Protein AF-A0A0L6J0G6-F1 (afdb_monomer)

Sequence (67 aa):
WLNAVEGFFSTLTRRRLQRGTFTGIVDLQAAIKRYIAEHNQSPRPFVWTKPAAAIFDALNRAPEPPV

Radius of gyration: 16.19 Å; Cα contacts (8 Å, |Δi|>4): 16; chains: 1; bounding box: 40×22×31 Å

Foldseek 3Di:
DVVVVVVVVVCCCVPQVVPDDAPDDVRVVVSSVVVVVVCVVDDPDDDDPDDPVVVVVVVVPDPDDDD

Mean predicted aligned error: 8.59 Å

Secondary structure (DSSP, 8-state):
-HHHHHHHHHHHIIIIITT---SSHHHHHHHHHHHHHHHHHS-------S-HHHHHHHHHTSPPPP-

Structure (mmCIF, N/CA/C/O backbone):
data_AF-A0A0L6J0G6-F1
#
_entry.id   AF-A0A0L6J0G6-F1
#
loop_
_atom_site.group_PDB
_atom_site.id
_atom_site.type_symbol
_atom_site.label_atom_id
_atom_site.label_alt_id
_atom_site.label_comp_id
_atom_site.label_asym_id
_atom_site.label_entity_id
_atom_site.label_seq_id
_atom_site.pdbx_PDB_ins_code
_atom_site.Cartn_x
_atom_site.Cartn_y
_atom_site.Cartn_z
_atom_site.occupancy
_atom_site.B_iso_or_equiv
_atom_site.auth_seq_id
_atom_site.auth_comp_id
_atom_site.auth_asym_id
_atom_site.auth_atom_id
_atom_site.pdbx_PDB_model_num
ATOM 1 N N . TRP A 1 1 ? 13.687 -2.143 -7.138 1.00 59.25 1 TRP A N 1
ATOM 2 C CA . TRP A 1 1 ? 12.553 -2.999 -6.753 1.00 59.25 1 TRP A CA 1
ATOM 3 C C . TRP A 1 1 ? 12.011 -2.587 -5.394 1.00 59.25 1 TRP A C 1
ATOM 5 O O . TRP A 1 1 ? 10.823 -2.319 -5.315 1.00 59.25 1 TRP A O 1
ATOM 15 N N . LEU A 1 2 ? 12.872 -2.404 -4.385 1.00 66.62 2 LEU A N 1
ATOM 16 C CA . LEU A 1 2 ? 12.481 -1.843 -3.090 1.00 66.62 2 LEU A CA 1
ATOM 17 C C . LEU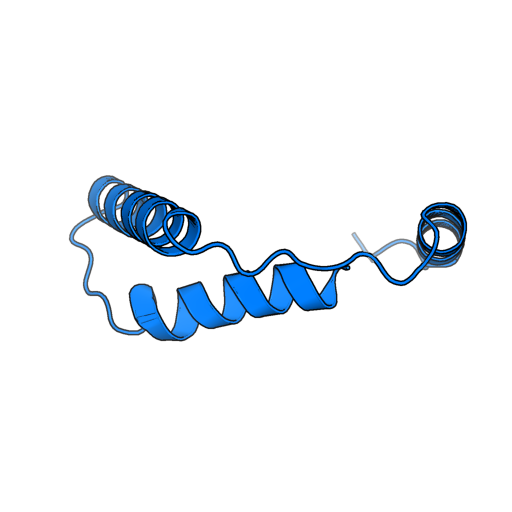 A 1 2 ? 11.762 -0.490 -3.244 1.00 66.62 2 LEU A C 1
ATOM 19 O O . LEU A 1 2 ? 10.634 -0.360 -2.797 1.00 66.62 2 LEU A O 1
ATOM 23 N N . ASN A 1 3 ? 12.302 0.421 -4.063 1.00 71.75 3 ASN A N 1
ATOM 24 C CA . ASN A 1 3 ? 11.685 1.731 -4.337 1.00 71.75 3 ASN A CA 1
ATOM 25 C C . ASN A 1 3 ? 10.250 1.653 -4.902 1.00 71.75 3 ASN A C 1
ATOM 27 O O . ASN A 1 3 ? 9.445 2.556 -4.695 1.00 71.75 3 ASN A O 1
ATOM 31 N N . ALA A 1 4 ? 9.923 0.594 -5.650 1.00 74.38 4 ALA A N 1
ATOM 32 C CA . ALA A 1 4 ? 8.588 0.401 -6.218 1.00 74.38 4 ALA A CA 1
ATOM 33 C C . ALA A 1 4 ? 7.590 -0.063 -5.149 1.00 74.38 4 ALA A C 1
ATOM 35 O O . ALA A 1 4 ? 6.481 0.463 -5.057 1.00 74.38 4 ALA A O 1
ATOM 36 N N . VAL A 1 5 ? 8.020 -1.006 -4.308 1.00 79.62 5 VAL A N 1
ATOM 37 C CA . VAL A 1 5 ? 7.253 -1.495 -3.159 1.00 79.62 5 VAL A CA 1
ATOM 38 C C . VAL A 1 5 ? 7.060 -0.371 -2.131 1.00 79.62 5 VAL A C 1
ATOM 40 O O . VAL A 1 5 ? 5.940 -0.119 -1.693 1.00 79.62 5 VAL A O 1
ATOM 43 N N . GLU A 1 6 ? 8.115 0.383 -1.823 1.00 83.69 6 GLU A N 1
ATOM 44 C CA . GLU A 1 6 ? 8.066 1.573 -0.965 1.00 83.69 6 GLU A CA 1
ATOM 45 C C . GLU A 1 6 ? 7.122 2.644 -1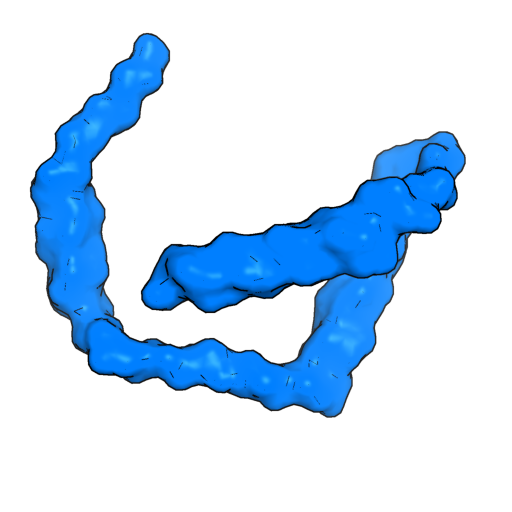.523 1.00 83.69 6 GLU A C 1
ATOM 47 O O . GLU A 1 6 ? 6.306 3.199 -0.787 1.00 83.69 6 GLU A O 1
ATOM 52 N N . GLY A 1 7 ? 7.172 2.911 -2.832 1.00 85.88 7 GLY A N 1
ATOM 53 C CA . GLY A 1 7 ? 6.268 3.850 -3.497 1.00 85.88 7 GLY 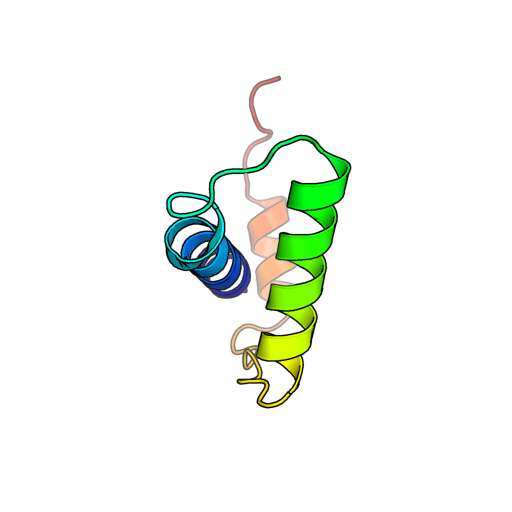A CA 1
ATOM 54 C C . GLY A 1 7 ? 4.798 3.424 -3.420 1.00 85.88 7 GLY A C 1
ATOM 55 O O . GLY A 1 7 ? 3.919 4.258 -3.166 1.00 85.88 7 GLY A O 1
ATOM 56 N N . PHE A 1 8 ? 4.525 2.125 -3.576 1.00 86.44 8 PHE A N 1
ATOM 57 C CA . PHE A 1 8 ? 3.188 1.557 -3.410 1.00 86.44 8 PHE A CA 1
ATOM 58 C C . PHE A 1 8 ? 2.659 1.781 -1.987 1.00 86.44 8 PHE A C 1
ATOM 60 O O . PHE A 1 8 ? 1.580 2.360 -1.817 1.00 86.44 8 PHE A O 1
ATOM 67 N N . PHE A 1 9 ? 3.438 1.412 -0.965 1.00 87.25 9 PHE A N 1
ATOM 68 C CA . PHE A 1 9 ? 3.036 1.588 0.433 1.00 87.25 9 PHE A CA 1
ATOM 69 C C . PHE A 1 9 ? 2.946 3.062 0.844 1.00 87.25 9 PHE A C 1
ATOM 71 O O . PHE A 1 9 ? 2.012 3.444 1.546 1.00 87.25 9 PHE A O 1
ATOM 78 N N . SER A 1 10 ? 3.834 3.924 0.347 1.00 89.56 10 SER A N 1
ATOM 79 C CA . SER A 1 10 ? 3.749 5.377 0.552 1.00 89.56 10 SER A CA 1
ATOM 80 C C . SER A 1 10 ? 2.440 5.947 -0.005 1.00 89.56 10 SER A C 1
ATOM 82 O O . SER A 1 10 ? 1.769 6.756 0.645 1.00 89.56 10 SER A O 1
ATOM 84 N N . THR A 1 11 ? 2.016 5.472 -1.180 1.0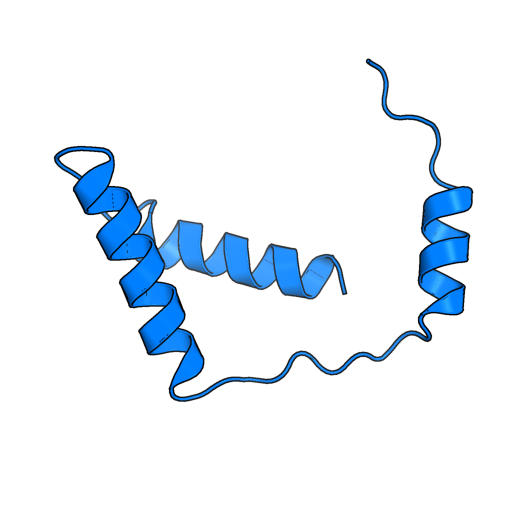0 90.25 11 THR A N 1
ATOM 85 C CA . THR A 1 11 ? 0.760 5.898 -1.809 1.00 90.25 11 THR A CA 1
ATOM 86 C C . THR A 1 11 ? -0.462 5.400 -1.036 1.00 90.25 11 THR A C 1
ATOM 88 O O . THR A 1 11 ? -1.365 6.198 -0.768 1.00 90.25 11 THR A O 1
ATOM 91 N N . LEU A 1 12 ? -0.476 4.125 -0.629 1.00 91.75 12 LEU A N 1
ATOM 92 C CA . LEU A 1 12 ? -1.523 3.555 0.229 1.00 91.75 12 LEU A CA 1
ATOM 93 C C . LEU A 1 12 ? -1.670 4.370 1.523 1.00 91.75 12 LEU A C 1
ATOM 95 O O . LEU A 1 12 ? -2.776 4.795 1.873 1.00 91.75 12 LEU A O 1
ATOM 99 N N . THR A 1 13 ? -0.553 4.652 2.193 1.00 92.12 13 THR A N 1
ATOM 100 C CA . THR A 1 13 ? -0.534 5.406 3.448 1.00 92.12 13 THR A CA 1
ATOM 101 C C . THR A 1 13 ? -1.100 6.811 3.269 1.00 92.12 13 THR A C 1
ATOM 103 O O . THR A 1 13 ? -2.019 7.196 3.990 1.00 92.12 13 THR A O 1
ATOM 106 N N . ARG A 1 14 ? -0.629 7.564 2.269 1.00 92.75 14 ARG A N 1
ATOM 107 C CA . ARG A 1 14 ? -1.069 8.953 2.035 1.00 92.75 14 ARG A CA 1
ATOM 108 C C . ARG A 1 14 ? -2.523 9.066 1.579 1.00 92.75 14 ARG A C 1
ATOM 110 O O . ARG A 1 14 ? -3.208 10.024 1.941 1.00 92.75 14 ARG A O 1
ATOM 117 N N . ARG A 1 15 ? -2.992 8.143 0.733 1.00 89.44 15 ARG A N 1
ATOM 118 C CA . ARG A 1 15 ? -4.332 8.228 0.125 1.00 89.44 15 ARG A CA 1
ATOM 119 C C . ARG A 1 15 ? -5.419 7.603 0.987 1.00 89.44 15 ARG A C 1
ATOM 121 O O . ARG A 1 15 ? -6.536 8.112 0.988 1.00 89.44 15 ARG A O 1
ATOM 128 N N . ARG A 1 16 ? -5.112 6.507 1.685 1.00 87.81 16 ARG A N 1
ATOM 129 C CA . ARG A 1 16 ? -6.119 5.701 2.383 1.00 87.81 16 ARG A CA 1
ATOM 130 C C . ARG A 1 16 ? -5.976 5.742 3.897 1.00 87.81 16 ARG A C 1
ATOM 132 O O . ARG A 1 16 ? -6.988 5.897 4.567 1.00 87.81 16 ARG A O 1
ATOM 139 N N . LEU A 1 17 ? -4.756 5.625 4.424 1.00 90.38 17 LEU A N 1
ATOM 140 C CA . LEU A 1 17 ? -4.548 5.473 5.869 1.00 90.38 17 LEU A CA 1
ATOM 141 C C . LEU A 1 17 ? -4.544 6.814 6.610 1.00 90.38 17 LEU A C 1
ATOM 143 O O . LEU A 1 17 ? -5.269 6.966 7.580 1.00 90.38 17 LEU A O 1
ATOM 147 N N . GLN A 1 18 ? -3.808 7.816 6.122 1.00 91.56 18 GLN A N 1
ATOM 148 C CA . GLN A 1 18 ? -3.732 9.143 6.756 1.00 91.56 18 GLN A CA 1
ATOM 149 C C . GLN A 1 18 ? -5.027 9.958 6.643 1.00 91.56 18 GLN A C 1
ATOM 151 O O . GLN A 1 18 ? -5.228 10.904 7.395 1.00 91.56 18 GLN A O 1
ATOM 156 N N . ARG A 1 19 ? -5.890 9.619 5.681 1.00 88.31 19 ARG A N 1
ATOM 157 C CA . ARG A 1 19 ? -7.174 10.298 5.439 1.00 88.31 19 ARG A CA 1
ATOM 158 C C . ARG A 1 19 ? -8.377 9.498 5.938 1.00 88.31 19 ARG A C 1
ATOM 160 O O . ARG A 1 19 ? -9.502 9.966 5.809 1.00 88.31 19 ARG A O 1
ATOM 167 N N . GLY A 1 20 ? -8.155 8.277 6.418 1.00 86.94 20 GLY A N 1
ATOM 168 C CA . GLY A 1 20 ? -9.205 7.397 6.909 1.00 86.94 20 GLY A CA 1
ATOM 169 C C . GLY A 1 20 ? -9.350 7.514 8.419 1.00 86.94 20 GLY A C 1
ATOM 170 O O . GLY A 1 20 ? -8.359 7.554 9.141 1.00 86.94 20 GLY A O 1
ATOM 171 N N . THR A 1 21 ? -10.588 7.532 8.896 1.00 89.75 21 THR A N 1
ATOM 172 C CA . THR A 1 21 ? -10.906 7.271 10.301 1.00 89.75 21 THR A CA 1
ATOM 173 C C . THR A 1 21 ? -11.403 5.838 10.385 1.00 89.75 21 THR A C 1
ATOM 175 O O . THR A 1 21 ? -12.292 5.467 9.622 1.00 89.75 21 THR A O 1
ATOM 178 N N . PHE A 1 22 ? -10.815 5.041 11.274 1.00 94.00 22 PHE A N 1
ATOM 179 C CA . PHE A 1 22 ? -11.141 3.625 11.419 1.00 94.00 22 PHE A CA 1
ATOM 180 C C . PHE A 1 22 ? -11.624 3.358 12.836 1.00 94.00 22 PHE A C 1
ATOM 182 O O . PHE A 1 22 ? -10.981 3.776 13.799 1.00 94.00 22 PHE A O 1
ATOM 189 N N . THR A 1 23 ? -12.737 2.643 12.973 1.00 92.75 23 THR A N 1
ATOM 190 C CA . THR A 1 23 ? -13.313 2.321 14.292 1.00 92.75 23 THR A CA 1
ATOM 191 C C . THR A 1 23 ? -12.581 1.157 14.976 1.00 92.75 23 THR A C 1
ATOM 193 O O . THR A 1 23 ? -12.770 0.909 16.163 1.00 92.75 23 THR A O 1
ATOM 196 N N . GLY A 1 24 ? -11.714 0.442 14.250 1.00 94.00 24 GLY A N 1
ATOM 197 C CA . GLY A 1 24 ? -10.899 -0.641 14.793 1.00 94.00 24 GLY A CA 1
ATOM 198 C C . GLY A 1 24 ? -10.065 -1.367 13.737 1.00 94.00 24 GLY A C 1
ATOM 199 O O . GLY A 1 24 ? -10.084 -1.029 12.552 1.00 94.00 24 GLY A O 1
ATOM 200 N N . ILE A 1 25 ? -9.340 -2.403 14.170 1.00 94.50 25 ILE A N 1
ATOM 201 C CA . ILE A 1 25 ? -8.399 -3.140 13.311 1.00 94.50 25 ILE A CA 1
ATOM 202 C C . ILE A 1 25 ? -9.080 -3.850 12.135 1.00 94.50 25 ILE A C 1
ATOM 204 O O . ILE A 1 25 ? -8.520 -3.901 11.044 1.00 94.50 25 ILE A O 1
ATOM 208 N N . VAL A 1 26 ? -10.303 -4.350 12.332 1.00 96.44 26 VAL A N 1
ATOM 209 C CA . VAL A 1 26 ? -11.078 -5.030 11.282 1.00 96.44 26 VAL A CA 1
ATOM 210 C C . VAL A 1 26 ? -11.404 -4.065 10.141 1.00 96.44 26 VAL A C 1
ATOM 212 O O . VAL A 1 26 ? -11.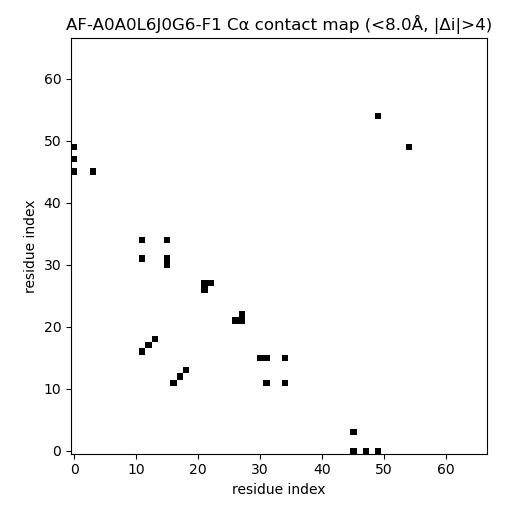259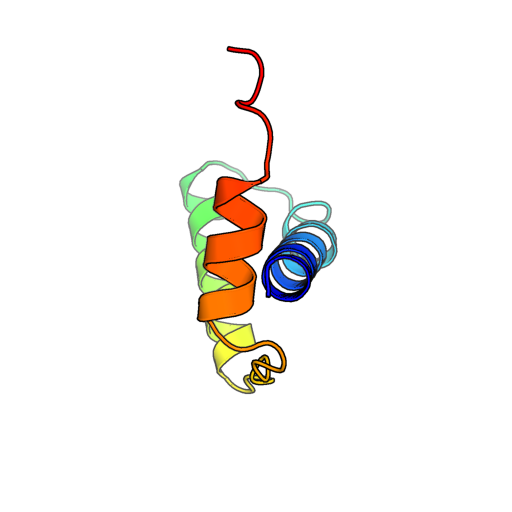 -4.414 8.970 1.00 96.44 26 VAL A O 1
ATOM 215 N N . ASP A 1 27 ? -11.781 -2.832 10.476 1.00 93.81 27 ASP A N 1
ATOM 216 C CA . ASP A 1 27 ? -12.100 -1.790 9.500 1.00 93.81 27 ASP A CA 1
ATOM 217 C C . ASP A 1 27 ? -10.845 -1.318 8.745 1.00 93.81 27 ASP A C 1
ATOM 219 O O . ASP A 1 27 ? -10.834 -1.235 7.514 1.00 93.81 27 ASP A O 1
ATOM 223 N N . LEU A 1 28 ? -9.726 -1.147 9.457 1.00 94.62 28 LEU A N 1
ATOM 224 C CA . LEU A 1 28 ? -8.425 -0.878 8.840 1.00 94.62 28 LEU A CA 1
ATOM 225 C C . LEU A 1 28 ? -8.021 -1.987 7.850 1.00 94.62 28 LEU A C 1
ATOM 227 O O . LEU A 1 28 ? -7.639 -1.704 6.711 1.00 94.62 28 LEU A O 1
ATOM 231 N N . GLN A 1 29 ? -8.135 -3.254 8.254 1.00 95.75 29 GLN A N 1
ATOM 232 C CA . GLN A 1 29 ? -7.837 -4.398 7.389 1.00 95.75 29 GLN A CA 1
ATOM 233 C C . GLN A 1 29 ? -8.743 -4.425 6.154 1.00 95.75 29 GLN A C 1
ATOM 235 O O . GLN A 1 29 ? -8.259 -4.662 5.044 1.00 95.75 29 GLN A O 1
ATOM 240 N N . ALA A 1 30 ? -10.041 -4.159 6.321 1.00 95.31 30 ALA A N 1
ATOM 241 C CA . ALA A 1 30 ? -10.987 -4.083 5.213 1.00 95.31 30 ALA A CA 1
ATOM 242 C C . ALA A 1 30 ? -10.625 -2.951 4.237 1.00 95.31 30 ALA A C 1
ATOM 244 O O . ALA A 1 30 ? -10.659 -3.149 3.020 1.00 95.31 30 ALA A O 1
ATOM 245 N N . ALA A 1 31 ? -10.216 -1.787 4.747 1.00 93.75 31 ALA A N 1
ATOM 246 C CA . ALA A 1 31 ? -9.794 -0.660 3.924 1.00 93.75 31 ALA A CA 1
ATOM 247 C C . ALA A 1 31 ? -8.509 -0.947 3.130 1.00 93.75 31 ALA A C 1
ATOM 249 O O . ALA A 1 31 ? -8.436 -0.578 1.955 1.00 93.75 31 ALA A O 1
ATOM 250 N N . ILE A 1 32 ? -7.529 -1.630 3.733 1.00 94.19 32 ILE A N 1
ATOM 251 C CA . ILE A 1 32 ? -6.298 -2.059 3.047 1.00 94.19 32 ILE A CA 1
ATOM 252 C C . ILE A 1 32 ? -6.622 -3.088 1.959 1.00 94.19 32 ILE A C 1
ATOM 254 O O . ILE A 1 32 ? -6.203 -2.917 0.814 1.00 94.19 32 ILE A O 1
ATOM 258 N N . LYS A 1 33 ? -7.404 -4.128 2.281 1.00 94.88 33 LYS A N 1
ATOM 259 C CA . LYS A 1 33 ? -7.809 -5.163 1.311 1.00 94.88 33 LYS A CA 1
ATOM 260 C C . LYS A 1 33 ? -8.558 -4.562 0.125 1.00 94.88 33 LYS A C 1
ATOM 262 O O . LYS A 1 33 ? -8.270 -4.912 -1.017 1.00 94.88 33 LYS A O 1
ATOM 267 N N . ARG A 1 34 ? -9.471 -3.622 0.390 1.00 94.44 34 ARG A N 1
ATOM 268 C CA . ARG A 1 34 ? -10.197 -2.892 -0.653 1.00 94.44 34 ARG A CA 1
ATOM 269 C C . ARG A 1 34 ? -9.249 -2.099 -1.553 1.00 94.44 34 ARG A C 1
ATOM 271 O O . ARG A 1 34 ? -9.336 -2.236 -2.766 1.00 94.44 34 ARG A O 1
ATOM 278 N N . TYR A 1 35 ? -8.307 -1.352 -0.977 1.00 92.31 35 TYR A N 1
ATOM 279 C CA . TYR A 1 35 ? -7.324 -0.602 -1.762 1.00 92.31 35 TYR A CA 1
ATOM 280 C C . TYR A 1 35 ? -6.478 -1.513 -2.663 1.00 92.31 35 TYR A C 1
ATOM 282 O O . TYR A 1 35 ? -6.242 -1.185 -3.821 1.00 92.31 35 TYR A O 1
ATOM 290 N N . ILE A 1 36 ? -6.039 -2.669 -2.152 1.00 91.75 36 ILE A N 1
ATOM 291 C CA . ILE A 1 36 ? -5.285 -3.651 -2.945 1.00 91.75 36 ILE A CA 1
ATOM 292 C C . ILE A 1 36 ? -6.141 -4.177 -4.103 1.00 91.75 36 ILE A C 1
ATOM 294 O O . ILE A 1 36 ? -5.668 -4.223 -5.236 1.00 91.75 36 ILE A O 1
ATOM 298 N N . ALA A 1 37 ? -7.399 -4.542 -3.839 1.00 93.75 37 ALA A N 1
ATOM 299 C CA . ALA A 1 37 ? -8.311 -5.034 -4.868 1.00 93.75 37 ALA A CA 1
ATOM 300 C C . ALA A 1 37 ? -8.558 -3.985 -5.964 1.00 93.75 37 ALA A C 1
ATOM 302 O O . ALA A 1 37 ? -8.448 -4.308 -7.142 1.00 93.75 37 ALA A O 1
ATOM 303 N N . GLU A 1 38 ? -8.823 -2.731 -5.587 1.00 91.94 38 GLU A N 1
ATOM 304 C CA . GLU A 1 38 ? -8.989 -1.604 -6.517 1.00 91.94 38 GLU A CA 1
ATOM 305 C C . GLU A 1 38 ? -7.719 -1.361 -7.345 1.00 91.94 38 GLU A C 1
ATOM 307 O O . GLU A 1 38 ? -7.785 -1.223 -8.565 1.00 91.94 38 GLU A O 1
ATOM 312 N N . HIS A 1 39 ? -6.546 -1.362 -6.706 1.00 88.12 39 HIS A N 1
ATOM 313 C CA . HIS A 1 39 ? -5.271 -1.168 -7.396 1.00 88.12 39 HIS A CA 1
ATOM 314 C C . HIS A 1 39 ? -4.978 -2.286 -8.408 1.00 88.12 39 HIS A C 1
ATOM 316 O O . HIS A 1 39 ? -4.443 -2.028 -9.486 1.00 88.12 39 HIS A O 1
ATOM 322 N N . ASN A 1 40 ? -5.367 -3.520 -8.086 1.00 88.25 40 ASN A N 1
ATOM 323 C CA . ASN A 1 40 ? -5.164 -4.680 -8.947 1.00 88.25 40 ASN A CA 1
ATOM 324 C C . ASN A 1 40 ? -6.139 -4.754 -10.135 1.00 88.25 40 ASN A C 1
ATOM 326 O O . ASN A 1 40 ? -5.897 -5.552 -11.036 1.00 88.25 40 ASN A O 1
ATOM 330 N N . GLN A 1 41 ? -7.209 -3.947 -10.182 1.00 91.38 41 GLN A N 1
ATOM 331 C CA . GLN A 1 41 ? -8.120 -3.899 -11.342 1.00 91.38 41 GLN A CA 1
ATOM 332 C C . GLN A 1 41 ? -7.468 -3.263 -12.577 1.00 91.38 41 GLN A C 1
ATOM 334 O O . GLN A 1 41 ? -7.794 -3.620 -13.706 1.00 91.38 41 GLN A O 1
ATOM 339 N N . SER A 1 42 ? -6.534 -2.331 -12.377 1.00 84.44 42 SER A N 1
ATOM 340 C CA . SER A 1 42 ? -5.732 -1.726 -13.445 1.00 84.44 42 SER A CA 1
ATOM 341 C C . SER A 1 42 ? -4.270 -1.697 -12.999 1.00 84.44 42 SER A C 1
ATOM 343 O O . SER A 1 42 ? -3.736 -0.640 -12.639 1.00 84.44 42 SER A O 1
ATOM 345 N N . PRO A 1 43 ? -3.623 -2.875 -12.939 1.00 80.44 43 PRO A N 1
ATOM 346 C CA . PRO A 1 43 ? -2.299 -2.973 -12.368 1.00 80.44 43 PRO A CA 1
ATOM 347 C C . PRO A 1 43 ? -1.324 -2.253 -13.293 1.00 80.44 43 PRO A C 1
ATOM 349 O O . PRO A 1 43 ? -1.269 -2.521 -14.492 1.00 80.44 43 PRO A O 1
ATOM 352 N N . ARG A 1 44 ? -0.526 -1.342 -12.734 1.00 77.19 44 ARG A N 1
ATOM 353 C CA . ARG A 1 44 ? 0.674 -0.849 -13.411 1.00 77.19 44 ARG A CA 1
ATOM 354 C C . ARG A 1 44 ? 1.817 -1.770 -13.009 1.00 77.19 44 ARG A C 1
ATOM 356 O O . ARG A 1 44 ? 2.279 -1.660 -11.872 1.00 77.19 44 ARG A O 1
ATOM 363 N N . PRO A 1 45 ? 2.246 -2.700 -13.880 1.00 71.94 45 PRO A N 1
ATOM 364 C CA . PRO A 1 45 ? 3.254 -3.668 -13.501 1.00 71.94 45 PRO A CA 1
ATOM 365 C C . PRO A 1 45 ? 4.548 -2.928 -13.187 1.00 71.94 45 PRO A C 1
ATOM 367 O O . PRO A 1 45 ? 5.019 -2.102 -13.973 1.00 71.94 45 PRO A O 1
ATOM 370 N N . PHE A 1 46 ? 5.143 -3.234 -12.042 1.00 69.44 46 PHE A N 1
ATOM 371 C CA . PHE A 1 46 ? 6.491 -2.778 -11.760 1.00 69.44 46 PHE A CA 1
ATOM 372 C C . PHE A 1 46 ? 7.456 -3.590 -12.618 1.00 69.44 46 PHE A C 1
ATOM 374 O O . PHE A 1 46 ? 7.668 -4.776 -12.378 1.00 69.44 46 PHE A O 1
ATOM 381 N N . VAL A 1 47 ? 8.025 -2.952 -13.642 1.00 70.94 47 VAL A N 1
ATOM 382 C CA . VAL A 1 47 ? 9.003 -3.606 -14.512 1.00 70.94 47 VAL A 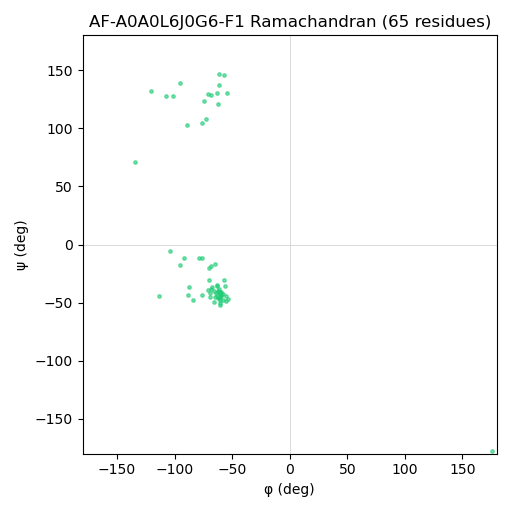CA 1
ATOM 383 C C . VAL A 1 47 ? 10.323 -3.729 -13.766 1.00 70.94 47 VAL A C 1
ATOM 385 O O . VAL A 1 47 ? 10.910 -2.755 -13.290 1.00 70.94 47 VAL A O 1
ATOM 388 N N . TRP A 1 48 ? 10.788 -4.963 -13.662 1.00 70.44 48 TRP A N 1
ATOM 389 C CA . TRP A 1 48 ? 12.054 -5.297 -13.046 1.00 70.44 48 TRP A CA 1
ATOM 390 C C . TRP A 1 48 ? 13.207 -4.952 -13.992 1.00 70.44 48 TRP A C 1
ATOM 392 O O . TRP A 1 48 ? 13.444 -5.646 -14.974 1.00 70.44 48 TRP A O 1
ATOM 402 N N . THR A 1 49 ? 13.921 -3.862 -13.711 1.00 69.44 49 THR A N 1
ATOM 403 C CA . THR A 1 49 ? 15.013 -3.374 -14.574 1.00 69.44 49 THR A CA 1
ATOM 404 C C . THR A 1 49 ? 16.404 -3.841 -14.151 1.00 69.44 49 THR A C 1
ATOM 406 O O . THR A 1 49 ? 17.333 -3.781 -14.950 1.00 69.44 49 THR A O 1
ATOM 409 N N . LYS A 1 50 ? 16.582 -4.306 -12.908 1.00 75.62 50 LYS A N 1
ATOM 410 C CA . LYS A 1 50 ? 17.879 -4.773 -12.392 1.00 75.62 50 LYS A CA 1
ATOM 411 C C . LYS A 1 50 ? 17.882 -6.287 -12.256 1.00 75.62 50 LYS A C 1
ATOM 413 O O . LYS A 1 50 ? 17.002 -6.767 -11.567 1.00 75.62 50 LYS A O 1
ATOM 418 N N . PRO A 1 51 ? 18.852 -7.040 -12.794 1.00 79.38 51 PRO A N 1
ATOM 419 C CA . PRO A 1 51 ? 18.886 -8.496 -12.649 1.00 79.38 51 PRO A CA 1
ATOM 420 C C . PRO A 1 51 ? 18.902 -8.919 -11.173 1.00 79.38 51 PRO A C 1
ATOM 422 O O . PRO A 1 51 ? 19.503 -8.246 -10.337 1.00 79.38 51 PRO A O 1
ATOM 425 N N . ALA A 1 52 ? 18.253 -10.045 -10.858 1.00 77.56 52 ALA A N 1
ATOM 426 C CA . ALA A 1 52 ? 18.122 -10.540 -9.485 1.00 77.56 52 ALA A CA 1
ATOM 427 C C . ALA A 1 52 ? 19.479 -10.730 -8.783 1.00 77.56 52 ALA A C 1
ATOM 429 O O . ALA A 1 52 ? 19.610 -10.396 -7.610 1.00 77.56 52 ALA A O 1
ATOM 430 N N . ALA A 1 53 ? 20.513 -11.155 -9.516 1.00 80.69 53 ALA A N 1
ATOM 431 C CA . ALA A 1 53 ? 21.879 -11.276 -9.001 1.00 80.69 53 ALA A CA 1
ATOM 432 C C . ALA A 1 53 ? 22.410 -9.960 -8.401 1.00 80.69 53 ALA A C 1
ATOM 434 O O . ALA A 1 53 ? 22.903 -9.949 -7.279 1.00 80.69 53 ALA A O 1
ATOM 435 N N . ALA A 1 54 ? 22.187 -8.825 -9.075 1.00 81.25 54 ALA A N 1
ATOM 436 C CA . ALA A 1 54 ? 22.631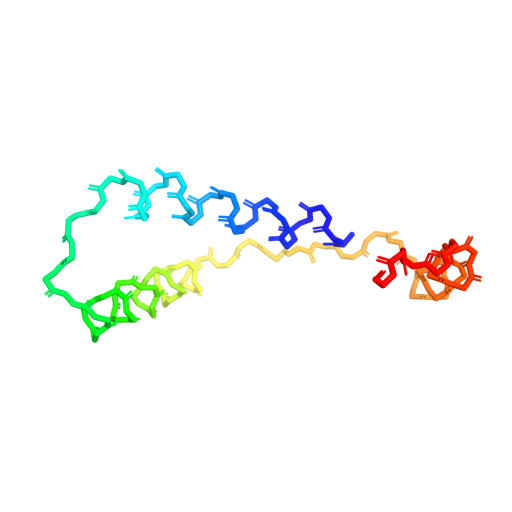 -7.514 -8.593 1.00 81.25 54 ALA A CA 1
ATOM 437 C C . ALA A 1 54 ? 21.932 -7.075 -7.292 1.00 81.25 54 ALA A C 1
ATOM 439 O O . ALA A 1 54 ? 22.378 -6.143 -6.626 1.00 81.25 54 ALA A O 1
ATOM 440 N N . ILE A 1 55 ? 20.813 -7.711 -6.945 1.00 76.06 55 ILE A N 1
ATOM 441 C CA . ILE A 1 55 ? 20.057 -7.440 -5.722 1.00 76.06 55 ILE A CA 1
ATOM 442 C C . ILE A 1 55 ? 20.570 -8.292 -4.574 1.00 76.06 55 ILE A C 1
ATOM 444 O O . ILE A 1 55 ? 20.775 -7.754 -3.490 1.00 76.06 55 ILE A O 1
ATOM 448 N N . PHE A 1 56 ? 20.831 -9.575 -4.822 1.00 82.00 56 PHE A N 1
ATOM 449 C CA . PHE A 1 56 ? 21.499 -10.432 -3.845 1.00 82.00 56 PHE A CA 1
ATOM 450 C C . PHE A 1 56 ? 22.894 -9.896 -3.506 1.00 82.00 56 PHE A C 1
ATOM 452 O O . PHE A 1 56 ? 23.238 -9.797 -2.332 1.00 82.00 56 PHE A O 1
ATOM 459 N N . ASP A 1 57 ? 23.641 -9.415 -4.501 1.00 84.75 57 ASP A N 1
ATOM 460 C CA . ASP A 1 57 ? 24.938 -8.769 -4.280 1.00 84.75 57 ASP A CA 1
ATOM 461 C C . ASP A 1 57 ? 24.837 -7.505 -3.419 1.00 84.75 57 ASP A C 1
ATOM 463 O O . ASP A 1 57 ? 25.711 -7.239 -2.598 1.00 84.75 57 ASP A O 1
ATOM 467 N N . ALA A 1 58 ? 23.785 -6.703 -3.603 1.00 80.50 58 ALA A N 1
ATOM 468 C CA . ALA A 1 58 ? 23.569 -5.499 -2.805 1.00 80.50 58 ALA A CA 1
ATOM 469 C C . ALA A 1 58 ? 23.169 -5.833 -1.359 1.00 80.50 58 ALA A C 1
ATOM 471 O O . ALA A 1 58 ? 23.648 -5.178 -0.438 1.00 80.50 58 ALA A O 1
ATOM 472 N N . LEU A 1 59 ? 22.332 -6.857 -1.164 1.00 81.50 59 LEU A N 1
ATOM 473 C CA . LEU A 1 59 ? 21.938 -7.358 0.156 1.00 81.50 59 LEU A CA 1
ATOM 474 C C . LEU A 1 59 ? 23.140 -7.910 0.926 1.00 81.50 59 LEU A C 1
ATOM 476 O O . LEU A 1 59 ? 23.327 -7.561 2.083 1.00 81.50 59 LEU A O 1
ATOM 480 N N . ASN A 1 60 ? 23.999 -8.686 0.265 1.00 85.00 60 ASN A N 1
ATOM 481 C CA . ASN A 1 60 ? 25.200 -9.260 0.880 1.00 85.00 60 ASN A CA 1
ATOM 482 C C . ASN A 1 60 ? 26.266 -8.210 1.240 1.00 85.00 60 ASN A C 1
ATOM 484 O O . ASN A 1 60 ? 27.164 -8.492 2.028 1.00 85.00 60 ASN A O 1
ATOM 488 N N . ARG A 1 61 ? 26.200 -7.010 0.649 1.00 82.31 61 ARG A N 1
ATOM 489 C CA . ARG A 1 61 ? 27.078 -5.876 0.985 1.00 82.31 61 ARG A CA 1
ATOM 490 C C . ARG A 1 61 ? 26.496 -4.958 2.056 1.00 82.31 61 ARG A C 1
ATOM 492 O O . ARG A 1 61 ? 27.212 -4.072 2.520 1.00 82.31 61 ARG A O 1
ATOM 499 N N . ALA A 1 62 ? 25.218 -5.104 2.402 1.00 78.56 62 ALA A N 1
ATOM 500 C CA . ALA A 1 62 ? 24.612 -4.283 3.435 1.00 78.56 62 ALA A CA 1
ATOM 501 C C . ALA A 1 62 ? 25.181 -4.698 4.805 1.00 78.56 62 ALA A C 1
ATOM 503 O O . ALA A 1 62 ? 25.196 -5.892 5.108 1.00 78.56 62 ALA A O 1
ATOM 504 N N . PRO A 1 63 ? 25.672 -3.751 5.626 1.00 78.31 63 PRO A N 1
ATOM 505 C CA . PRO A 1 63 ? 26.078 -4.058 6.991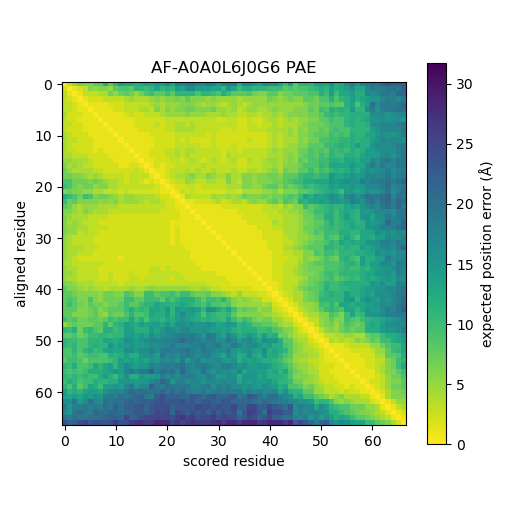 1.00 78.31 63 PRO A CA 1
ATOM 506 C C . PRO A 1 63 ? 24.869 -4.565 7.784 1.00 78.31 63 PRO A C 1
ATOM 508 O O . PRO A 1 63 ? 23.741 -4.129 7.536 1.00 78.31 63 PRO A O 1
ATOM 511 N N . GLU A 1 64 ? 25.104 -5.480 8.728 1.00 74.75 64 GLU A N 1
ATOM 512 C CA . GLU A 1 64 ? 24.043 -5.962 9.611 1.00 74.75 64 GLU A CA 1
ATOM 513 C C . GLU A 1 64 ? 23.364 -4.771 10.305 1.00 74.75 64 GLU A C 1
ATOM 515 O O . GLU A 1 64 ? 24.057 -3.886 10.825 1.00 74.75 64 GLU A O 1
ATOM 520 N N . PRO A 1 65 ? 22.020 -4.702 10.288 1.00 69.69 65 PRO A N 1
ATOM 521 C CA . PRO A 1 65 ? 21.317 -3.656 11.004 1.00 69.69 65 PRO A CA 1
ATOM 522 C C . PRO A 1 65 ? 21.628 -3.790 12.501 1.00 69.69 65 PRO A C 1
ATOM 524 O O . PRO A 1 65 ? 21.637 -4.911 13.016 1.00 69.69 65 PRO A O 1
ATOM 527 N N . PRO A 1 66 ? 21.885 -2.676 13.208 1.00 69.00 66 PRO A N 1
ATOM 528 C CA . PRO A 1 66 ? 22.097 -2.726 14.645 1.00 69.00 66 PRO A CA 1
ATOM 529 C C . PRO A 1 66 ? 20.815 -3.250 15.304 1.00 69.00 66 PRO A C 1
ATOM 531 O O . PRO A 1 66 ? 19.737 -2.689 15.089 1.00 69.00 66 PRO A O 1
ATOM 534 N N . VAL A 1 67 ? 20.953 -4.362 16.029 1.00 67.94 67 VAL A N 1
ATOM 535 C CA . VAL A 1 67 ? 19.902 -4.979 16.853 1.00 67.94 67 VAL A CA 1
ATOM 536 C C . VAL A 1 67 ? 19.602 -4.160 18.100 1.00 67.94 67 VAL A C 1
ATOM 538 O O . VAL A 1 67 ? 20.538 -3.520 18.631 1.00 67.94 67 VAL A O 1
#

pLDDT: mean 84.19, std 9.1, range [59.25, 96.44]

Solvent-accessible surface area (backbone atoms only — not comparable to full-atom values): 4274 Å² total; per-residue (Å²): 108,68,68,55,56,51,50,51,51,53,48,48,38,66,68,50,53,77,72,49,88,64,96,43,70,70,52,47,52,50,54,51,53,48,52,52,53,60,49,60,76,66,63,78,79,82,79,83,85,70,61,68,66,66,49,56,56,51,57,75,66,51,75,82,76,87,127